Protein AF-A0A7W6P396-F1 (afdb_monomer_lite)

Structure (mmCIF, N/CA/C/O backbone):
data_AF-A0A7W6P396-F1
#
_entry.id   AF-A0A7W6P396-F1
#
loop_
_atom_site.group_PDB
_atom_site.id
_atom_site.type_symbol
_atom_site.label_atom_id
_atom_site.label_alt_id
_atom_site.label_comp_id
_atom_site.label_asym_id
_atom_site.label_entity_id
_atom_site.label_seq_id
_atom_site.pdbx_PDB_ins_code
_atom_site.Cartn_x
_atom_site.Cartn_y
_atom_site.Cartn_z
_atom_site.occupancy
_atom_site.B_iso_or_equiv
_atom_site.auth_seq_id
_atom_site.auth_comp_id
_atom_site.auth_asym_id
_atom_site.auth_atom_id
_atom_site.pdbx_PDB_model_num
ATOM 1 N N . MET A 1 1 ? -41.615 11.601 38.530 1.00 60.81 1 MET A N 1
ATOM 2 C CA . MET A 1 1 ? -41.179 12.262 37.277 1.00 60.81 1 MET A CA 1
ATOM 3 C C . MET A 1 1 ? -39.813 12.942 37.390 1.00 60.81 1 MET A C 1
ATOM 5 O O . MET A 1 1 ? -39.021 12.777 36.478 1.00 60.81 1 MET A O 1
ATOM 9 N N . ALA A 1 2 ? -39.491 13.661 38.476 1.00 61.78 2 ALA A N 1
ATOM 10 C CA . ALA A 1 2 ? -38.148 14.240 38.666 1.00 61.78 2 ALA A CA 1
ATOM 11 C C . ALA A 1 2 ? -37.049 13.184 38.925 1.00 61.78 2 ALA A C 1
ATOM 13 O O . ALA A 1 2 ? -35.932 13.320 38.443 1.00 61.78 2 ALA A O 1
ATOM 14 N N . GLU A 1 3 ? -37.391 12.104 39.629 1.00 62.44 3 GLU A N 1
ATOM 15 C CA . GLU A 1 3 ? -36.453 11.032 40.001 1.00 62.44 3 GLU A CA 1
ATOM 16 C C . GLU A 1 3 ? -36.028 10.150 38.814 1.00 62.44 3 GLU A C 1
ATOM 18 O O . GLU A 1 3 ? -34.901 9.674 38.753 1.00 62.44 3 GLU A O 1
ATOM 23 N N . GLU A 1 4 ? -36.912 9.977 37.829 1.00 62.38 4 GLU A N 1
ATOM 24 C CA . GLU A 1 4 ? -36.629 9.225 36.601 1.00 62.38 4 GLU A CA 1
ATOM 25 C C . GLU A 1 4 ? -35.675 10.010 35.688 1.00 62.38 4 GLU A C 1
ATOM 27 O O . GLU A 1 4 ? -34.704 9.453 35.183 1.00 62.38 4 GLU A O 1
ATOM 32 N N . LYS A 1 5 ? -35.859 11.338 35.612 1.00 61.81 5 LYS A N 1
ATOM 33 C CA . LYS A 1 5 ? -34.943 12.249 34.916 1.00 61.81 5 LYS A CA 1
ATOM 34 C C . LYS A 1 5 ? -33.531 12.264 35.510 1.00 61.81 5 LYS A C 1
ATOM 36 O O . LYS A 1 5 ? -32.580 12.246 34.739 1.00 61.81 5 LYS A O 1
ATOM 41 N N . ASP A 1 6 ? -33.389 12.272 36.838 1.00 64.75 6 ASP A N 1
ATOM 42 C CA . ASP A 1 6 ? -32.073 12.213 37.510 1.00 64.75 6 ASP A CA 1
ATOM 43 C C . ASP A 1 6 ? -31.365 10.878 37.240 1.00 64.75 6 ASP A C 1
ATOM 45 O O . ASP A 1 6 ? -30.155 10.824 37.021 1.00 64.75 6 ASP A O 1
ATOM 49 N N . LYS A 1 7 ? -32.133 9.784 37.191 1.00 63.47 7 LYS A N 1
ATOM 50 C CA . LYS A 1 7 ? -31.614 8.449 36.882 1.00 63.47 7 LYS A CA 1
ATOM 51 C C . LYS A 1 7 ? -31.134 8.333 35.439 1.00 63.47 7 LYS A C 1
ATOM 53 O O . LYS A 1 7 ? -30.123 7.679 35.185 1.00 63.47 7 LYS A O 1
ATOM 58 N N . ASP A 1 8 ? -31.847 8.954 34.506 1.00 63.31 8 ASP A N 1
ATOM 59 C CA . ASP A 1 8 ? -31.461 8.984 33.097 1.00 63.31 8 ASP A CA 1
ATOM 60 C C . ASP A 1 8 ? -30.288 9.938 32.853 1.00 63.31 8 ASP A C 1
ATOM 62 O O . ASP A 1 8 ? -29.375 9.591 32.110 1.00 63.31 8 ASP A O 1
ATOM 66 N N . GLU A 1 9 ? -30.223 11.072 33.553 1.00 63.03 9 GLU A N 1
ATOM 67 C CA . GLU A 1 9 ? -29.064 11.970 33.535 1.00 63.03 9 GLU A CA 1
ATOM 68 C C . GLU A 1 9 ? -27.806 11.280 34.086 1.00 63.03 9 GLU A C 1
ATOM 70 O O . GLU A 1 9 ? -26.764 11.276 33.426 1.00 63.03 9 GLU A O 1
ATOM 75 N N . LYS A 1 10 ? -27.909 10.580 35.224 1.00 58.81 10 LYS A N 1
ATOM 76 C CA . LYS A 1 10 ? -26.800 9.783 35.771 1.00 58.81 10 LYS A CA 1
ATOM 77 C C . LYS A 1 10 ? -26.408 8.618 34.869 1.00 58.81 10 LYS A C 1
ATOM 79 O O . LYS A 1 10 ? -25.218 8.411 34.672 1.00 58.81 10 LYS A O 1
ATOM 84 N N . ARG A 1 11 ? -27.359 7.910 34.244 1.00 62.97 11 ARG A N 1
ATOM 85 C CA . ARG A 1 11 ? -27.049 6.856 33.251 1.00 62.97 11 ARG A CA 1
ATOM 86 C C . ARG A 1 11 ? -26.370 7.393 31.989 1.00 62.97 11 ARG A C 1
ATOM 88 O O . ARG A 1 11 ? -25.621 6.658 31.346 1.00 62.97 11 ARG A O 1
ATOM 95 N N . VAL A 1 12 ? -26.634 8.643 31.609 1.00 58.38 12 VAL A N 1
ATOM 96 C CA . VAL A 1 12 ? -25.978 9.305 30.472 1.00 58.38 12 VAL A CA 1
ATOM 97 C C . VAL A 1 12 ? -24.543 9.708 30.820 1.00 58.38 12 VAL A C 1
ATOM 99 O O . VAL A 1 12 ? -23.667 9.545 29.968 1.00 58.38 12 VAL A O 1
ATOM 102 N N . TYR A 1 13 ? -24.288 10.166 32.050 1.00 56.03 13 TYR A N 1
ATOM 103 C CA . TYR A 1 13 ? -22.938 10.480 32.536 1.00 56.03 13 TYR A CA 1
ATOM 104 C C . TYR A 1 13 ? -22.083 9.225 32.789 1.00 56.03 13 TYR A C 1
ATOM 106 O O . TYR A 1 13 ? -20.954 9.174 32.311 1.00 56.03 13 TYR A O 1
ATOM 114 N N . ASP A 1 14 ? -22.648 8.173 33.388 1.00 59.91 14 ASP A N 1
ATOM 115 C CA . ASP A 1 14 ? -21.979 6.885 33.674 1.00 59.91 14 ASP A CA 1
ATOM 116 C C . ASP A 1 14 ? -21.492 6.176 32.384 1.00 59.91 14 ASP A C 1
ATOM 118 O O . ASP A 1 14 ? -20.492 5.469 32.357 1.00 59.91 14 ASP A O 1
ATOM 122 N N . ARG A 1 15 ? -22.130 6.452 31.233 1.00 58.53 15 ARG A N 1
ATOM 123 C CA . ARG A 1 15 ? -21.720 5.946 29.902 1.00 58.53 15 ARG A CA 1
ATOM 124 C C . ARG A 1 15 ? -20.518 6.697 29.285 1.00 58.53 15 ARG A C 1
ATOM 126 O O . ARG A 1 15 ? -20.131 6.424 28.143 1.00 58.53 15 ARG A O 1
ATOM 133 N N . TYR A 1 16 ? -19.964 7.716 29.941 1.00 58.94 16 TYR A N 1
ATOM 134 C CA . TYR A 1 16 ? -18.699 8.357 29.538 1.00 58.94 16 TYR A CA 1
ATOM 135 C C . TYR A 1 16 ? -17.507 7.908 30.384 1.00 58.94 16 TYR A C 1
ATOM 137 O O . TYR A 1 16 ? -16.377 8.159 29.968 1.00 58.94 16 TYR A O 1
ATOM 145 N N . ASP A 1 17 ? -17.745 7.171 31.467 1.00 62.25 17 ASP A N 1
ATOM 146 C CA . ASP A 1 17 ? -16.704 6.548 32.274 1.00 62.25 17 ASP A CA 1
ATOM 147 C C . ASP A 1 17 ? -16.318 5.199 31.656 1.00 62.25 17 ASP A C 1
ATOM 149 O O . ASP A 1 17 ? -16.471 4.137 32.254 1.00 62.25 17 ASP A O 1
ATOM 153 N N . LEU A 1 18 ? -15.823 5.229 30.410 1.00 62.38 18 LEU A N 1
ATOM 154 C CA . LEU A 1 18 ? -15.067 4.085 29.907 1.00 62.38 18 LEU A CA 1
ATOM 155 C C . LEU A 1 18 ? -13.888 3.903 30.850 1.00 62.38 18 LEU A C 1
ATOM 157 O O . LEU A 1 18 ? -13.085 4.825 31.038 1.00 62.38 18 LEU A O 1
ATOM 161 N N . THR A 1 19 ? -13.758 2.710 31.418 1.00 71.44 19 THR A N 1
ATOM 162 C CA . THR A 1 19 ? -12.519 2.385 32.114 1.00 71.44 19 THR A CA 1
ATOM 163 C C . THR A 1 19 ? -11.363 2.563 31.113 1.00 71.44 19 THR A C 1
ATOM 165 O O . THR A 1 19 ? -11.531 2.282 29.920 1.00 71.44 19 THR A O 1
ATOM 168 N N . PRO A 1 20 ? -10.180 3.054 31.531 1.00 73.75 20 PRO A N 1
ATOM 169 C CA . PRO A 1 20 ? -9.050 3.269 30.615 1.00 73.75 20 PRO A CA 1
ATOM 170 C C . PRO A 1 20 ? -8.695 2.011 29.801 1.00 73.75 20 PRO A C 1
ATOM 172 O O . PRO A 1 20 ? -8.155 2.099 28.698 1.00 73.75 20 PRO A O 1
ATOM 175 N N . GLU A 1 21 ? -9.056 0.841 30.325 1.00 74.12 21 GLU A N 1
ATOM 176 C CA . GLU A 1 21 ? -8.933 -0.460 29.682 1.00 74.12 21 GLU A CA 1
ATOM 177 C C . GLU A 1 21 ? -9.923 -0.681 28.526 1.00 74.12 21 GLU A C 1
ATOM 179 O O . GLU A 1 21 ? -9.505 -1.089 27.440 1.00 74.12 21 GLU A O 1
ATOM 184 N N . GLU A 1 22 ? -11.208 -0.366 28.705 1.00 74.00 22 GLU A N 1
ATOM 185 C CA . GLU A 1 22 ? -12.234 -0.501 27.657 1.00 74.00 22 GLU A CA 1
ATOM 186 C C . GLU A 1 22 ? -11.996 0.466 26.497 1.00 74.00 22 GLU A C 1
ATOM 188 O O . GLU A 1 22 ? -12.136 0.092 25.332 1.00 74.00 22 GLU A O 1
ATOM 193 N N . ALA A 1 23 ? -11.553 1.690 26.798 1.00 72.56 23 ALA A N 1
ATOM 194 C CA . ALA A 1 23 ? -11.137 2.630 25.767 1.00 72.56 23 ALA A CA 1
ATOM 195 C C . ALA A 1 23 ? -9.954 2.067 24.963 1.00 72.56 23 ALA A C 1
ATOM 197 O O . ALA A 1 23 ? -9.963 2.116 23.736 1.00 72.56 23 ALA A O 1
ATOM 198 N N . ARG A 1 24 ? -8.944 1.481 25.618 1.00 77.19 24 ARG A N 1
ATOM 199 C CA . ARG A 1 24 ? -7.769 0.917 24.935 1.00 77.19 24 ARG A CA 1
ATO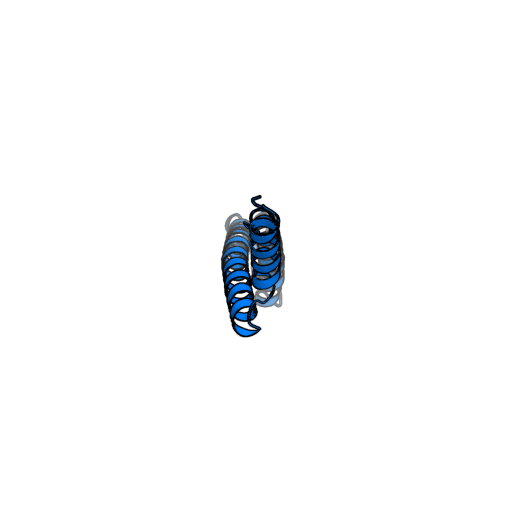M 200 C C . ARG A 1 24 ? -8.132 -0.236 23.997 1.00 77.19 24 ARG A C 1
ATOM 202 O O . ARG A 1 24 ? -7.565 -0.315 22.910 1.00 77.19 24 ARG A O 1
ATOM 209 N N . GLN A 1 25 ? -9.056 -1.108 24.396 1.00 81.19 25 GLN A N 1
ATOM 210 C CA . GLN A 1 25 ? -9.529 -2.213 23.554 1.00 81.19 25 GLN A CA 1
ATOM 211 C C . GLN A 1 25 ? -10.241 -1.713 22.291 1.00 81.19 25 GLN A C 1
ATOM 213 O O . GLN A 1 25 ? -9.913 -2.169 21.198 1.00 81.19 25 GLN A O 1
ATOM 218 N N . ASP A 1 26 ? -11.113 -0.711 22.421 1.00 82.06 26 ASP A N 1
ATOM 219 C CA . ASP A 1 26 ? -11.793 -0.089 21.278 1.00 82.06 26 ASP A CA 1
ATOM 220 C C . ASP A 1 26 ? -10.784 0.492 20.266 1.00 82.06 26 ASP A C 1
ATOM 222 O O . ASP A 1 26 ? -10.863 0.215 19.070 1.00 82.06 26 ASP A O 1
ATOM 226 N N . HIS A 1 27 ? -9.737 1.184 20.739 1.00 85.25 27 HIS A N 1
ATOM 227 C CA . HIS A 1 27 ? -8.675 1.701 19.862 1.00 85.25 27 HIS A CA 1
ATOM 228 C C . HIS A 1 27 ? -7.893 0.584 19.151 1.00 85.25 27 HIS A C 1
ATOM 230 O O . HIS A 1 27 ? -7.500 0.750 17.994 1.00 85.25 27 HIS A O 1
ATOM 236 N N . TRP A 1 28 ? -7.658 -0.556 19.808 1.00 89.19 28 TRP A N 1
ATOM 237 C CA . TRP A 1 28 ? -7.010 -1.708 19.171 1.00 89.19 28 TRP A CA 1
ATOM 238 C C . TRP A 1 28 ? -7.865 -2.300 18.051 1.00 89.19 28 TRP A C 1
ATOM 240 O O . TRP A 1 28 ? -7.332 -2.609 16.981 1.00 89.19 28 TRP A O 1
ATOM 250 N N . ASP A 1 29 ? -9.177 -2.403 18.256 1.00 88.06 29 ASP A N 1
ATOM 251 C CA . ASP A 1 29 ? -10.106 -2.869 17.227 1.00 88.06 29 ASP A CA 1
ATOM 252 C C . ASP A 1 29 ? -10.177 -1.888 16.045 1.00 88.06 29 ASP A C 1
ATOM 254 O O . ASP A 1 29 ? -10.147 -2.317 14.886 1.00 88.06 29 ASP A O 1
ATOM 258 N N . MET A 1 30 ? -10.145 -0.575 16.311 1.00 89.06 30 MET A N 1
ATOM 259 C CA . MET A 1 30 ? -10.029 0.462 15.275 1.00 89.06 30 MET A CA 1
ATOM 260 C C . MET A 1 30 ? -8.735 0.327 14.463 1.00 89.06 30 MET A C 1
ATOM 262 O O . MET A 1 30 ? -8.773 0.322 13.231 1.00 89.06 30 MET A O 1
ATOM 266 N N . LEU A 1 31 ? -7.583 0.196 15.132 1.00 91.88 31 LEU A N 1
ATOM 267 C CA . LEU A 1 31 ? -6.283 0.056 14.469 1.00 91.88 31 LEU A CA 1
ATOM 268 C C . LEU A 1 31 ? -6.218 -1.218 13.628 1.00 91.88 31 LEU A C 1
ATOM 270 O O . LEU A 1 31 ? -5.717 -1.190 12.504 1.00 91.88 31 LEU A O 1
ATOM 274 N N . ARG A 1 32 ? -6.760 -2.328 14.137 1.00 92.88 32 ARG A N 1
ATOM 275 C CA . ARG A 1 32 ? -6.834 -3.590 13.398 1.00 92.88 32 ARG A CA 1
ATOM 276 C C . ARG A 1 32 ? -7.728 -3.465 12.166 1.00 92.88 32 ARG A C 1
ATOM 278 O O . ARG A 1 32 ? -7.329 -3.906 11.089 1.00 92.88 32 ARG A O 1
ATOM 285 N N . PHE A 1 33 ? -8.904 -2.851 12.300 1.00 91.75 33 PHE A N 1
ATOM 286 C CA . PHE A 1 33 ? -9.799 -2.586 11.173 1.00 91.75 33 PHE A CA 1
ATOM 287 C C . PHE A 1 33 ? -9.109 -1.730 10.105 1.00 91.75 33 PHE A C 1
ATOM 289 O O . PHE A 1 33 ? -9.148 -2.060 8.916 1.00 91.75 33 PHE A O 1
ATOM 296 N N . LEU A 1 34 ? -8.412 -0.675 10.525 1.00 93.75 34 LEU A N 1
ATOM 297 C CA . LEU A 1 34 ? -7.686 0.205 9.621 1.00 93.75 34 LEU A CA 1
ATOM 298 C C . LEU A 1 34 ? -6.523 -0.510 8.928 1.00 93.75 34 LEU A C 1
ATOM 300 O O . LEU A 1 34 ? -6.341 -0.345 7.726 1.00 93.75 34 LEU A O 1
ATOM 304 N N . ALA A 1 35 ? -5.777 -1.343 9.656 1.00 95.50 35 ALA A N 1
ATOM 305 C CA . ALA A 1 35 ? -4.667 -2.119 9.112 1.00 95.50 35 ALA A CA 1
ATOM 306 C C . ALA A 1 35 ? -5.128 -3.111 8.035 1.00 95.50 35 ALA A C 1
ATOM 308 O O . ALA A 1 35 ? -4.490 -3.219 6.990 1.00 95.50 35 ALA A O 1
ATOM 309 N N . ILE A 1 36 ? -6.256 -3.797 8.244 1.00 96.44 36 ILE A N 1
ATOM 310 C CA . ILE A 1 36 ? -6.825 -4.717 7.246 1.00 96.44 36 ILE A CA 1
ATOM 311 C C . ILE A 1 36 ? -7.216 -3.955 5.974 1.00 96.44 36 ILE A C 1
ATOM 313 O O . ILE A 1 36 ? -6.858 -4.363 4.870 1.00 96.44 36 ILE A O 1
ATOM 317 N N . ASN A 1 37 ? -7.898 -2.820 6.126 1.00 96.56 37 ASN A N 1
ATOM 318 C CA . ASN A 1 37 ? -8.282 -1.963 5.004 1.00 96.56 37 ASN A CA 1
ATOM 319 C C . ASN A 1 37 ? -7.058 -1.387 4.272 1.00 96.56 37 ASN A C 1
ATOM 321 O O . ASN A 1 37 ? -7.015 -1.379 3.042 1.00 96.56 37 ASN A O 1
ATOM 325 N N . ALA A 1 38 ? -6.026 -0.976 5.011 1.00 97.00 38 ALA A N 1
ATOM 326 C CA . ALA A 1 38 ? -4.764 -0.515 4.445 1.00 97.00 38 ALA A CA 1
ATOM 327 C C . ALA A 1 38 ? -4.095 -1.606 3.606 1.00 97.00 38 ALA A C 1
ATOM 329 O O . ALA A 1 38 ? -3.671 -1.337 2.486 1.00 97.00 38 ALA A O 1
ATOM 330 N N . LEU A 1 39 ? -4.027 -2.839 4.119 1.00 97.94 39 LEU A N 1
ATOM 331 C CA . LEU A 1 39 ? -3.455 -3.977 3.399 1.00 97.94 39 LEU A CA 1
ATOM 332 C C . LEU A 1 39 ? -4.255 -4.319 2.140 1.00 97.94 39 LEU A C 1
ATOM 334 O O . LEU A 1 39 ? -3.657 -4.614 1.107 1.00 97.94 39 LEU A O 1
ATOM 338 N N . PHE A 1 40 ? -5.585 -4.229 2.196 1.00 98.06 40 PHE A N 1
ATOM 339 C CA . PHE A 1 40 ? -6.432 -4.423 1.022 1.00 98.06 40 PHE A CA 1
ATOM 340 C C . PHE A 1 40 ? -6.133 -3.381 -0.065 1.00 98.06 40 PHE A C 1
ATOM 342 O O . PHE A 1 40 ? -5.868 -3.742 -1.213 1.00 98.06 40 PHE A O 1
ATOM 349 N N . GLY A 1 41 ? -6.078 -2.096 0.302 1.00 97.62 41 GLY A N 1
ATOM 350 C CA . GLY A 1 41 ? -5.695 -1.028 -0.624 1.00 97.62 41 GLY A CA 1
ATOM 351 C C . GLY A 1 41 ? -4.271 -1.190 -1.163 1.00 97.62 41 GLY A C 1
ATOM 352 O O . GLY A 1 41 ? -4.052 -1.078 -2.368 1.00 97.62 41 GLY A O 1
ATOM 353 N N . MET A 1 42 ? -3.307 -1.543 -0.310 1.00 98.44 42 MET A N 1
ATOM 354 C CA . MET A 1 42 ? -1.937 -1.843 -0.738 1.00 98.44 42 MET A CA 1
ATOM 355 C C . MET A 1 42 ? -1.894 -2.983 -1.757 1.00 98.44 42 MET A C 1
ATOM 357 O O . MET A 1 42 ? -1.200 -2.864 -2.765 1.00 98.44 42 MET A O 1
ATOM 361 N N . GLY A 1 43 ? -2.674 -4.047 -1.547 1.00 98.44 43 GLY A N 1
ATOM 362 C CA . GLY A 1 43 ? -2.802 -5.155 -2.492 1.00 98.44 43 GLY A CA 1
ATOM 363 C C . GLY A 1 43 ? -3.271 -4.699 -3.875 1.00 98.44 43 GLY A C 1
ATOM 364 O O . GLY A 1 43 ? -2.677 -5.089 -4.878 1.00 98.44 43 GLY A O 1
ATOM 365 N N . ILE A 1 44 ? -4.263 -3.805 -3.937 1.00 98.19 44 ILE A N 1
ATOM 366 C CA . ILE A 1 44 ? -4.727 -3.209 -5.201 1.00 98.19 44 ILE A CA 1
ATOM 367 C C . ILE A 1 44 ? -3.591 -2.439 -5.888 1.00 98.19 44 ILE A C 1
ATOM 369 O O . ILE A 1 44 ? -3.342 -2.638 -7.077 1.00 98.19 44 ILE A O 1
ATOM 373 N N . GLY A 1 45 ? -2.864 -1.599 -5.145 1.00 98.25 45 GLY A N 1
ATOM 374 C CA . GLY A 1 45 ? -1.731 -0.842 -5.687 1.00 98.25 45 GLY A CA 1
ATOM 375 C C . GLY A 1 45 ? -0.598 -1.738 -6.203 1.00 98.25 45 GLY A C 1
ATOM 376 O O . GLY A 1 45 ? -0.032 -1.464 -7.261 1.00 98.25 45 GLY A O 1
ATOM 377 N N . VAL A 1 46 ? -0.308 -2.844 -5.510 1.00 98.38 46 VAL A N 1
ATOM 378 C CA . VAL A 1 46 ? 0.671 -3.854 -5.946 1.00 98.38 46 VAL A CA 1
ATOM 379 C C . VAL A 1 46 ? 0.219 -4.545 -7.231 1.00 98.38 46 VAL A C 1
ATOM 381 O O . VAL A 1 46 ? 1.015 -4.673 -8.159 1.00 98.38 46 VAL A O 1
ATOM 384 N N . VAL A 1 47 ? -1.048 -4.959 -7.323 1.00 98.38 47 VAL A N 1
ATOM 385 C CA . VAL A 1 47 ? -1.601 -5.583 -8.538 1.00 98.38 47 VAL A CA 1
ATOM 386 C C . VAL A 1 47 ? -1.546 -4.617 -9.721 1.00 98.38 47 VAL A C 1
ATOM 388 O O . VAL A 1 47 ? -1.176 -5.018 -10.826 1.00 98.38 47 VAL A O 1
ATOM 391 N N . LEU A 1 48 ? -1.845 -3.336 -9.499 1.00 97.88 48 LEU A N 1
ATOM 392 C CA . LEU A 1 48 ? -1.724 -2.311 -10.531 1.00 97.88 48 LEU A CA 1
ATOM 393 C C . LEU A 1 48 ? -0.270 -2.135 -10.988 1.00 97.88 48 LEU A C 1
ATOM 395 O O . LEU A 1 48 ? -0.005 -2.170 -12.187 1.00 97.88 48 LEU A O 1
ATOM 399 N N . ALA A 1 49 ? 0.677 -1.995 -10.056 1.00 97.50 49 ALA A N 1
ATOM 400 C CA . ALA A 1 49 ? 2.101 -1.881 -10.374 1.00 97.50 49 ALA A CA 1
ATOM 401 C C . ALA A 1 49 ? 2.616 -3.106 -11.152 1.00 97.50 49 ALA A C 1
ATOM 403 O O . ALA A 1 49 ? 3.316 -2.961 -12.154 1.00 97.50 49 ALA A O 1
ATOM 404 N N . ALA A 1 50 ? 2.212 -4.312 -10.743 1.00 97.44 50 ALA A N 1
ATOM 405 C CA . ALA A 1 50 ? 2.528 -5.543 -11.459 1.00 97.44 50 ALA A CA 1
ATOM 406 C C . ALA A 1 50 ? 1.919 -5.557 -12.867 1.00 97.44 50 ALA A C 1
ATOM 408 O O . ALA A 1 50 ? 2.591 -5.959 -13.810 1.00 97.44 50 ALA A O 1
ATOM 409 N N . SER A 1 51 ? 0.688 -5.065 -13.029 1.00 97.88 51 SER A N 1
ATOM 410 C CA . SER A 1 51 ? 0.028 -4.963 -14.336 1.00 97.88 51 SER A CA 1
ATOM 411 C C . SER A 1 51 ? 0.763 -3.996 -15.268 1.00 97.88 51 SER A C 1
ATOM 413 O O . SER A 1 51 ? 0.971 -4.319 -16.434 1.00 97.88 51 SER A O 1
ATOM 415 N N . LEU A 1 52 ? 1.222 -2.845 -14.757 1.00 96.81 52 LEU A N 1
ATOM 416 C CA . LEU A 1 52 ? 2.021 -1.881 -15.526 1.00 96.81 52 LEU A CA 1
ATOM 417 C C . LEU A 1 52 ? 3.302 -2.510 -16.087 1.00 96.81 52 LEU A C 1
ATOM 419 O O . LEU A 1 52 ? 3.652 -2.268 -17.241 1.00 96.81 52 LEU A O 1
ATOM 423 N N . LEU A 1 53 ? 3.977 -3.330 -15.278 1.00 96.19 53 LEU A N 1
ATOM 424 C CA . LEU A 1 53 ? 5.169 -4.062 -15.700 1.00 96.19 53 LEU A CA 1
ATOM 425 C C . LEU A 1 53 ? 4.830 -5.209 -16.654 1.00 96.19 53 LEU A C 1
ATOM 427 O O . LEU A 1 53 ? 5.486 -5.365 -17.675 1.00 96.19 53 LEU A O 1
ATOM 431 N N . PHE A 1 54 ? 3.799 -5.995 -16.351 1.00 96.31 54 PHE A N 1
ATOM 432 C CA . PHE A 1 54 ? 3.420 -7.155 -17.154 1.00 96.31 54 PHE A CA 1
ATOM 433 C C . PHE A 1 54 ? 3.031 -6.770 -18.585 1.00 96.31 54 PHE A C 1
ATOM 435 O O . PHE A 1 54 ? 3.437 -7.435 -19.533 1.00 96.31 54 PHE A O 1
ATOM 442 N N . PHE A 1 55 ? 2.292 -5.672 -18.750 1.00 97.00 55 PHE A N 1
ATOM 443 C CA . PHE A 1 55 ? 1.927 -5.143 -20.065 1.00 97.00 55 PHE A CA 1
ATOM 444 C C . PHE A 1 55 ? 3.017 -4.266 -20.704 1.00 97.00 55 PHE A C 1
ATOM 446 O O . PHE A 1 55 ? 2.785 -3.709 -21.774 1.00 97.00 55 PHE A O 1
ATOM 453 N N . ASP A 1 56 ? 4.179 -4.126 -20.055 1.00 94.31 56 ASP A N 1
ATOM 454 C CA . ASP A 1 56 ? 5.294 -3.258 -20.456 1.00 94.31 56 ASP A CA 1
ATOM 455 C C . ASP A 1 56 ? 4.838 -1.849 -20.881 1.00 94.31 56 ASP A C 1
ATOM 457 O O . ASP A 1 56 ? 5.259 -1.298 -21.903 1.00 94.31 56 ASP A O 1
ATOM 461 N N . ILE A 1 57 ? 3.927 -1.256 -20.101 1.00 94.50 57 ILE A N 1
ATOM 462 C CA . ILE A 1 57 ? 3.326 0.038 -20.436 1.00 94.50 57 ILE A CA 1
ATOM 463 C C . ILE A 1 57 ? 4.428 1.094 -20.466 1.00 94.50 57 ILE A C 1
ATOM 465 O O . ILE A 1 57 ? 5.117 1.312 -19.474 1.00 94.50 57 ILE A O 1
ATOM 469 N N . GLY A 1 58 ? 4.615 1.741 -21.619 1.00 91.19 58 GLY A N 1
ATOM 470 C CA . GLY A 1 58 ? 5.680 2.729 -21.806 1.00 91.19 58 GLY A CA 1
ATOM 471 C C . GLY A 1 58 ? 7.097 2.154 -21.683 1.00 91.19 58 GLY A C 1
ATOM 472 O O . GLY A 1 58 ? 8.021 2.909 -21.397 1.00 91.19 58 GLY A O 1
ATOM 473 N N . GLY A 1 59 ? 7.278 0.839 -21.856 1.00 93.56 59 GLY A N 1
ATOM 474 C CA . GLY A 1 59 ? 8.583 0.188 -21.726 1.00 93.56 59 GLY A CA 1
ATOM 475 C C . GLY A 1 59 ? 9.052 0.020 -20.277 1.00 93.56 59 GLY A C 1
ATOM 476 O O . GLY A 1 59 ? 10.247 -0.171 -20.043 1.00 93.56 59 GLY A O 1
ATOM 477 N N . LEU A 1 60 ? 8.155 0.138 -19.288 1.00 94.38 60 LEU A N 1
ATOM 478 C CA . LEU A 1 60 ? 8.502 0.098 -17.864 1.00 94.38 60 LEU A CA 1
ATOM 479 C C . LEU A 1 60 ? 9.244 -1.176 -17.449 1.00 94.38 60 LEU A C 1
ATOM 481 O O . LEU A 1 60 ? 10.212 -1.083 -16.697 1.00 94.38 60 LEU A O 1
ATOM 485 N N . TRP A 1 61 ? 8.838 -2.349 -17.934 1.00 94.38 61 TRP A N 1
ATOM 486 C CA . TRP A 1 61 ? 9.543 -3.599 -17.650 1.00 94.38 61 TRP A CA 1
ATOM 487 C C . TRP A 1 61 ? 10.936 -3.591 -18.272 1.00 94.38 61 TRP A C 1
ATOM 489 O O . TRP A 1 61 ? 11.928 -3.888 -17.602 1.00 94.38 61 TRP A O 1
ATOM 499 N N . THR A 1 62 ? 11.025 -3.167 -19.531 1.00 94.50 62 THR A N 1
ATOM 500 C CA . THR A 1 62 ? 12.297 -3.063 -20.253 1.00 94.50 62 THR A CA 1
ATOM 501 C C . THR A 1 62 ? 13.270 -2.103 -19.553 1.00 94.50 62 THR A C 1
ATOM 503 O O . THR A 1 62 ? 14.455 -2.414 -19.386 1.00 94.50 62 THR A O 1
ATOM 506 N N . HIS A 1 63 ? 12.779 -0.955 -19.081 1.00 94.31 63 HIS A N 1
ATOM 507 C CA . HIS A 1 63 ? 13.556 0.011 -18.306 1.00 94.31 63 HIS A CA 1
ATOM 508 C C . HIS A 1 63 ? 13.959 -0.532 -16.936 1.00 94.31 63 HIS A C 1
ATOM 510 O O . HIS A 1 63 ? 15.106 -0.348 -16.526 1.00 94.31 63 HIS A O 1
ATOM 516 N N . LEU A 1 64 ? 13.051 -1.231 -16.251 1.00 94.50 64 LEU A N 1
ATOM 517 C CA . LEU A 1 64 ? 13.301 -1.811 -14.937 1.00 94.50 64 LEU A CA 1
ATOM 518 C C . LEU A 1 64 ? 14.443 -2.831 -14.985 1.00 94.50 64 LEU A C 1
ATOM 520 O O . LEU A 1 64 ? 15.368 -2.744 -14.183 1.00 94.50 64 LEU A O 1
ATOM 524 N N . VAL A 1 65 ? 14.417 -3.758 -15.947 1.00 94.81 65 VAL A N 1
ATOM 525 C CA . VAL A 1 65 ? 15.436 -4.816 -16.086 1.00 94.81 65 VAL A CA 1
ATOM 526 C C . VAL A 1 65 ? 16.798 -4.252 -16.504 1.00 94.81 65 VAL A C 1
ATOM 528 O O . VAL A 1 65 ? 17.834 -4.806 -16.143 1.00 94.81 65 VAL A O 1
ATOM 531 N N . ARG A 1 66 ? 16.821 -3.137 -17.246 1.00 95.06 66 ARG A N 1
ATOM 532 C CA . ARG A 1 66 ? 18.064 -2.482 -17.686 1.00 95.06 66 ARG A CA 1
ATOM 533 C C . ARG A 1 66 ? 18.619 -1.473 -16.677 1.00 95.06 66 ARG A C 1
ATOM 535 O O . ARG A 1 66 ? 19.726 -0.968 -16.867 1.00 95.06 66 ARG A O 1
ATOM 542 N N . ALA A 1 67 ? 17.872 -1.159 -15.622 1.00 93.75 67 ALA A N 1
ATOM 543 C CA . ALA A 1 67 ? 18.308 -0.227 -14.597 1.00 93.75 67 ALA A CA 1
ATOM 544 C C . ALA A 1 67 ? 19.556 -0.749 -13.872 1.00 93.75 67 ALA A C 1
ATOM 546 O O . ALA A 1 67 ? 19.709 -1.941 -13.618 1.00 93.75 67 ALA A O 1
ATOM 547 N N . ARG A 1 68 ? 20.432 0.171 -13.454 1.00 94.94 68 ARG A N 1
ATOM 548 C CA . ARG A 1 68 ? 21.615 -0.163 -12.643 1.00 94.94 68 ARG A CA 1
ATOM 549 C C . ARG A 1 68 ? 21.241 -0.803 -11.297 1.00 94.94 68 ARG A C 1
ATOM 551 O O . ARG A 1 68 ? 21.994 -1.618 -10.774 1.00 94.94 68 ARG A O 1
ATOM 558 N N . HIS A 1 69 ? 20.086 -0.425 -10.744 1.00 95.06 69 HIS A N 1
ATOM 559 C CA . HIS A 1 69 ? 19.560 -0.916 -9.469 1.00 95.06 69 HIS A CA 1
ATOM 560 C C . HIS A 1 69 ? 18.080 -1.319 -9.612 1.00 95.06 69 HIS A C 1
ATOM 562 O O . HIS A 1 69 ? 17.202 -0.597 -9.136 1.00 95.06 69 HIS A O 1
ATOM 568 N N . PRO A 1 70 ? 17.783 -2.469 -10.247 1.00 92.75 70 PRO A N 1
ATOM 569 C CA . PRO A 1 70 ? 16.414 -2.866 -10.592 1.00 92.75 70 PRO A CA 1
ATOM 570 C C . PRO A 1 70 ? 15.515 -3.020 -9.357 1.00 92.75 70 PRO A C 1
ATOM 572 O O . PRO A 1 70 ? 14.353 -2.626 -9.383 1.00 92.75 70 PRO A O 1
ATOM 575 N N . PHE A 1 71 ? 16.064 -3.506 -8.239 1.00 95.38 71 PHE A N 1
ATOM 576 C CA . PHE A 1 71 ? 15.329 -3.636 -6.977 1.00 95.38 71 PHE A CA 1
ATOM 577 C C . PHE A 1 71 ? 14.873 -2.289 -6.408 1.00 95.38 71 PHE A C 1
ATOM 579 O O . PHE A 1 71 ? 13.744 -2.171 -5.942 1.00 95.38 71 PHE A O 1
ATOM 586 N N . VAL A 1 72 ? 15.729 -1.265 -6.466 1.00 95.62 72 VAL A N 1
ATOM 587 C CA . VAL A 1 72 ? 15.393 0.077 -5.964 1.00 95.62 72 VAL A CA 1
ATOM 588 C C . VAL A 1 72 ? 14.319 0.706 -6.845 1.00 95.62 72 VAL A C 1
ATOM 590 O O . VAL A 1 72 ? 13.347 1.250 -6.333 1.00 95.62 72 VAL A O 1
ATOM 593 N N . SER A 1 73 ? 14.451 0.577 -8.166 1.00 95.12 73 SER A N 1
ATOM 594 C CA . SER A 1 73 ? 13.440 1.039 -9.120 1.00 95.12 73 SER A CA 1
ATOM 595 C C . SER A 1 73 ? 12.091 0.339 -8.925 1.00 95.12 73 SER A C 1
ATOM 597 O O . SER A 1 73 ? 11.056 0.998 -8.958 1.00 95.12 73 SER A O 1
ATOM 599 N N . ALA A 1 74 ? 12.089 -0.970 -8.653 1.00 95.88 74 ALA A N 1
ATOM 600 C CA . ALA A 1 74 ? 10.866 -1.704 -8.344 1.00 95.88 74 ALA A CA 1
ATOM 601 C C . ALA A 1 74 ? 10.240 -1.190 -7.041 1.00 95.88 74 ALA A C 1
ATOM 603 O O . ALA A 1 74 ? 9.050 -0.893 -7.008 1.00 95.88 74 ALA A O 1
ATOM 604 N N . LEU A 1 75 ? 11.035 -1.000 -5.985 1.00 97.38 75 LEU A N 1
ATOM 605 C CA . LEU A 1 75 ? 10.542 -0.463 -4.717 1.00 97.38 75 LEU A CA 1
ATOM 606 C C . LEU A 1 75 ? 9.908 0.925 -4.899 1.00 97.38 75 LEU A C 1
ATOM 608 O O . LEU A 1 75 ? 8.816 1.173 -4.396 1.00 97.38 75 LEU A O 1
ATOM 612 N N . LEU A 1 76 ? 10.555 1.798 -5.675 1.00 96.31 76 LEU A N 1
ATOM 613 C CA . LEU A 1 76 ? 10.052 3.134 -6.005 1.00 96.31 76 LEU A CA 1
ATOM 614 C C . LEU A 1 76 ? 8.759 3.118 -6.824 1.00 96.31 76 LEU A C 1
ATOM 616 O O . LEU A 1 76 ? 8.023 4.095 -6.781 1.00 96.31 76 LEU A O 1
ATOM 620 N N . LEU A 1 77 ? 8.467 2.044 -7.557 1.00 96.19 77 LEU A N 1
ATOM 621 C CA . LEU A 1 77 ? 7.194 1.889 -8.258 1.00 96.19 77 LEU A CA 1
ATOM 622 C C . LEU A 1 77 ? 6.117 1.323 -7.325 1.00 96.19 77 LEU A C 1
ATOM 624 O O . LEU A 1 77 ? 5.044 1.903 -7.185 1.00 96.19 77 LEU A O 1
ATOM 628 N N . PHE A 1 78 ? 6.403 0.193 -6.678 1.00 98.06 78 PHE A N 1
ATOM 629 C CA . PHE A 1 78 ? 5.412 -0.556 -5.908 1.00 98.06 78 PHE A CA 1
ATOM 630 C C . PHE A 1 78 ? 5.017 0.143 -4.608 1.00 98.06 78 PHE A C 1
ATOM 632 O O . PHE A 1 78 ? 3.832 0.196 -4.292 1.00 98.06 78 PHE A O 1
ATOM 639 N N . VAL A 1 79 ? 5.976 0.689 -3.854 1.00 98.12 79 VAL A N 1
ATOM 640 C CA . VAL A 1 79 ? 5.708 1.269 -2.528 1.00 98.12 79 VAL A CA 1
ATOM 641 C C . VAL A 1 79 ? 4.769 2.476 -2.592 1.00 98.12 79 VAL A C 1
ATOM 643 O O . VAL A 1 79 ? 3.740 2.432 -1.921 1.00 98.12 79 VAL A O 1
ATOM 646 N N . PRO A 1 80 ? 5.033 3.540 -3.374 1.00 97.81 80 PRO A N 1
ATOM 647 C CA . PRO A 1 80 ? 4.133 4.691 -3.398 1.00 97.81 80 PRO A CA 1
ATOM 648 C C . PRO A 1 80 ? 2.763 4.364 -4.001 1.00 97.81 80 PRO A C 1
ATOM 650 O O . PRO A 1 80 ? 1.766 4.914 -3.537 1.00 97.81 80 PRO A O 1
ATOM 653 N N . LEU A 1 81 ? 2.675 3.450 -4.976 1.00 97.62 81 LEU A N 1
ATOM 654 C CA . LEU A 1 81 ? 1.383 2.981 -5.492 1.00 97.62 81 LEU A CA 1
ATOM 655 C C . LEU A 1 81 ? 0.602 2.227 -4.413 1.00 97.62 81 LEU A C 1
ATOM 657 O O . LEU A 1 81 ? -0.554 2.557 -4.156 1.00 97.62 81 LEU A O 1
ATOM 661 N N . ALA A 1 82 ? 1.233 1.261 -3.743 1.00 98.38 82 ALA A N 1
ATOM 662 C CA . ALA A 1 82 ? 0.616 0.525 -2.644 1.00 98.38 82 ALA A CA 1
ATOM 663 C C . ALA A 1 82 ? 0.140 1.477 -1.538 1.00 98.38 82 ALA A C 1
ATOM 665 O O . ALA A 1 82 ? -1.008 1.391 -1.108 1.00 98.38 82 ALA A O 1
ATOM 666 N N . LEU A 1 83 ? 0.981 2.429 -1.123 1.00 98.12 83 LEU A N 1
ATOM 667 C CA . LEU A 1 83 ? 0.623 3.416 -0.105 1.00 98.12 83 LEU A CA 1
ATOM 668 C C . LEU A 1 83 ? -0.537 4.310 -0.549 1.00 98.12 83 LEU A C 1
ATOM 670 O O . LEU A 1 83 ? -1.448 4.531 0.240 1.00 98.12 83 LEU A O 1
ATOM 674 N N . THR A 1 84 ? -0.557 4.763 -1.804 1.00 98.00 84 THR A N 1
ATOM 675 C CA . THR A 1 84 ? -1.635 5.613 -2.338 1.00 98.00 84 THR A CA 1
ATOM 676 C C . THR A 1 84 ? -2.990 4.907 -2.264 1.00 98.00 84 THR A C 1
ATOM 678 O O . THR A 1 84 ? -3.941 5.449 -1.701 1.00 98.00 84 THR A O 1
ATOM 681 N N . PHE A 1 85 ? -3.087 3.676 -2.777 1.00 98.00 85 PHE A N 1
ATOM 682 C CA . PHE A 1 85 ? -4.337 2.910 -2.712 1.00 98.00 85 PHE A CA 1
ATOM 683 C C . PHE A 1 85 ? -4.676 2.484 -1.279 1.00 98.00 85 PHE A C 1
ATOM 685 O O . PHE A 1 85 ? -5.842 2.530 -0.889 1.00 98.00 85 PHE A O 1
ATOM 692 N N . GLY A 1 86 ? -3.669 2.150 -0.466 1.00 97.38 86 GLY A N 1
ATOM 693 C CA . GLY A 1 86 ? -3.820 1.931 0.972 1.00 97.38 86 GLY A CA 1
ATOM 694 C C . GLY A 1 86 ? -4.495 3.117 1.661 1.00 97.38 86 GLY A C 1
ATOM 695 O O . GLY A 1 86 ? -5.496 2.932 2.348 1.00 97.38 86 GLY A O 1
ATOM 696 N N . SER A 1 87 ? -4.017 4.341 1.417 1.00 96.88 87 SER A N 1
ATOM 697 C CA . SER A 1 87 ? -4.586 5.572 1.979 1.00 96.88 87 SER A CA 1
ATOM 698 C C . SER A 1 87 ? -6.030 5.819 1.547 1.00 96.88 87 SER A C 1
ATOM 700 O O . SER A 1 87 ? -6.840 6.232 2.374 1.00 96.88 87 SER A O 1
ATOM 702 N N . VAL A 1 88 ? -6.382 5.545 0.287 1.00 97.75 88 VAL A N 1
ATOM 703 C CA . VAL A 1 88 ? -7.760 5.712 -0.211 1.00 97.75 88 VAL A CA 1
ATOM 704 C C . VAL A 1 88 ? -8.727 4.759 0.497 1.00 97.75 88 VAL A C 1
ATOM 706 O O . VAL A 1 88 ? -9.789 5.182 0.964 1.00 97.75 88 VAL A O 1
ATOM 709 N N . VAL A 1 89 ? -8.361 3.479 0.619 1.00 97.31 89 VAL A N 1
ATOM 710 C CA . VAL A 1 89 ? -9.211 2.479 1.285 1.00 97.31 89 VAL A CA 1
ATOM 711 C C . VAL A 1 89 ? -9.324 2.773 2.781 1.00 97.31 89 VAL A C 1
ATOM 713 O O . VAL A 1 89 ? -10.423 2.745 3.323 1.00 97.31 89 VAL A O 1
ATOM 716 N N . VAL A 1 90 ? -8.222 3.144 3.436 1.00 96.88 90 VAL A N 1
ATOM 717 C CA . VAL A 1 90 ? -8.199 3.614 4.833 1.00 96.88 90 VAL A CA 1
ATOM 718 C C . VAL A 1 90 ? -9.118 4.819 5.029 1.00 96.88 90 VAL A C 1
ATOM 720 O O . VAL A 1 90 ? -9.937 4.813 5.943 1.00 96.88 90 VAL A O 1
ATOM 723 N N . GLY A 1 91 ? -9.027 5.837 4.168 1.00 95.62 91 GLY A N 1
ATOM 724 C CA . GLY A 1 91 ? -9.877 7.028 4.249 1.00 95.62 91 GLY A CA 1
ATOM 725 C C . GLY A 1 91 ? -11.360 6.686 4.118 1.00 95.62 91 GLY A C 1
ATOM 726 O O . GLY A 1 91 ? -12.176 7.155 4.908 1.00 95.62 91 GLY A O 1
ATOM 727 N N . THR A 1 92 ? -11.694 5.793 3.186 1.00 95.50 92 THR A N 1
ATOM 728 C CA . THR A 1 92 ? -13.064 5.288 3.011 1.00 95.50 92 THR A CA 1
ATOM 729 C C . THR A 1 92 ? -13.528 4.523 4.248 1.00 95.50 92 THR A C 1
ATOM 731 O O . THR A 1 92 ? -14.617 4.773 4.757 1.00 95.50 92 THR A O 1
ATOM 734 N N . ALA A 1 93 ? -12.679 3.645 4.785 1.00 92.88 93 ALA A N 1
ATOM 735 C CA . ALA A 1 93 ? -12.970 2.858 5.974 1.00 92.88 93 ALA A CA 1
ATOM 736 C C . ALA A 1 93 ? -13.288 3.758 7.178 1.00 92.88 93 ALA A C 1
ATOM 738 O O . ALA A 1 93 ? -14.298 3.540 7.845 1.00 92.88 93 ALA A O 1
ATOM 739 N N . VAL A 1 94 ? -12.493 4.812 7.396 1.00 92.12 94 VAL A N 1
ATOM 740 C CA . VAL A 1 94 ? -12.734 5.819 8.445 1.00 92.12 94 VAL A CA 1
ATOM 741 C C . VAL A 1 94 ? -14.065 6.544 8.232 1.00 92.12 94 VAL A C 1
ATOM 743 O O . VAL A 1 94 ? -14.821 6.698 9.186 1.00 92.12 94 VAL A O 1
ATOM 746 N N . MET A 1 95 ? -14.393 6.947 6.999 1.00 92.12 95 MET A N 1
ATOM 747 C CA . MET A 1 95 ? -15.671 7.610 6.688 1.00 92.12 95 MET A CA 1
ATOM 748 C C . MET A 1 95 ? -16.886 6.704 6.927 1.00 92.12 95 MET A C 1
ATOM 750 O O . MET A 1 95 ? -17.946 7.185 7.321 1.00 92.12 95 MET A O 1
ATOM 754 N N . THR A 1 96 ? -16.742 5.401 6.683 1.00 87.81 96 THR A N 1
ATOM 755 C CA . THR A 1 96 ? -17.819 4.409 6.851 1.00 87.81 96 THR A CA 1
ATOM 756 C C . THR A 1 96 ? -17.886 3.801 8.245 1.00 87.81 96 THR A C 1
ATOM 758 O O . THR A 1 96 ? -18.789 3.013 8.527 1.00 87.81 96 THR A O 1
ATOM 761 N N . MET A 1 97 ? -16.928 4.126 9.115 1.00 83.88 97 MET A N 1
ATOM 762 C CA . MET A 1 97 ? -16.863 3.527 10.433 1.00 83.88 97 MET A CA 1
ATOM 763 C C . MET A 1 97 ? -18.115 3.913 11.233 1.00 83.88 97 MET A C 1
ATOM 765 O O . MET A 1 97 ? -18.394 5.107 11.384 1.00 83.88 97 MET A O 1
ATOM 769 N N . PRO A 1 98 ? -18.879 2.942 11.769 1.00 71.75 98 PRO A N 1
ATOM 770 C CA . PRO A 1 98 ? -20.031 3.241 12.599 1.00 71.75 98 PRO A CA 1
ATOM 771 C C . PRO A 1 98 ? -19.529 3.770 13.941 1.00 71.75 98 PRO A C 1
ATOM 773 O O . PRO A 1 98 ? -19.319 3.020 14.894 1.00 71.75 98 PRO A O 1
ATOM 776 N N . TYR A 1 99 ? -19.316 5.081 14.025 1.00 64.81 99 TYR A N 1
ATOM 777 C CA . TYR A 1 99 ? -19.119 5.730 15.309 1.00 64.81 99 TYR A CA 1
ATOM 778 C C . TYR A 1 99 ? -20.375 5.462 16.133 1.00 64.81 99 TYR A C 1
ATOM 780 O O . TYR A 1 99 ? -21.480 5.789 15.692 1.00 64.81 99 TYR A O 1
ATOM 788 N N . LYS A 1 100 ? -20.224 4.873 17.325 1.00 57.41 100 LYS A N 1
ATOM 789 C CA . LYS A 1 100 ? -21.316 4.794 18.300 1.00 57.41 100 LYS A CA 1
ATOM 790 C C . LYS A 1 100 ? -21.730 6.230 18.615 1.00 57.41 100 LYS A C 1
ATOM 792 O O . LYS A 1 100 ? -21.107 6.905 19.436 1.00 57.41 100 LYS A O 1
ATOM 797 N N . ARG A 1 101 ? -22.729 6.744 17.889 1.00 48.91 101 ARG A N 1
ATOM 798 C CA . ARG A 1 101 ? -23.203 8.113 18.049 1.00 48.91 101 ARG A CA 1
ATOM 799 C C . ARG A 1 101 ? -23.732 8.207 19.469 1.00 48.91 101 ARG A C 1
ATOM 801 O O . ARG A 1 101 ? -24.628 7.469 19.861 1.00 48.91 101 ARG A O 1
ATOM 808 N N . LYS A 1 102 ? -23.168 9.117 20.256 1.00 48.16 102 LYS A N 1
ATOM 809 C CA . LYS A 1 102 ? -23.449 9.254 21.692 1.00 48.16 102 LYS A CA 1
ATOM 810 C C . LYS A 1 102 ? -24.856 9.786 22.020 1.00 48.16 102 LYS A C 1
ATOM 812 O O . LYS A 1 102 ? -25.080 10.258 23.127 1.00 48.16 102 LYS A O 1
ATOM 817 N N . LYS A 1 103 ? -25.787 9.726 21.064 1.00 48.03 103 LYS A N 1
ATOM 818 C CA . LYS A 1 103 ? -27.184 10.151 21.167 1.00 48.03 103 LYS A CA 1
ATOM 819 C C . LYS A 1 103 ? -28.040 9.308 20.221 1.00 48.03 103 LYS A C 1
ATOM 821 O O . LYS A 1 103 ? -28.295 9.716 19.093 1.00 48.03 103 LYS A O 1
ATOM 826 N N . GLU A 1 104 ? -28.458 8.145 20.688 1.00 43.88 104 GLU A N 1
ATOM 827 C CA . GLU A 1 104 ? -29.761 7.599 20.313 1.00 43.88 104 GLU A CA 1
ATOM 828 C C . GLU A 1 104 ? -30.603 7.854 21.574 1.00 43.88 104 GLU A C 1
ATOM 830 O O . GLU A 1 104 ? -30.386 7.208 22.603 1.00 43.88 104 GLU A O 1
ATOM 835 N N . LEU A 1 105 ? -31.351 8.963 21.527 1.00 41.44 105 LEU A N 1
ATOM 836 C CA . LEU A 1 105 ? -32.294 9.445 22.543 1.00 41.44 105 LEU A CA 1
ATOM 837 C C . LEU A 1 105 ? -33.563 8.592 22.524 1.00 41.44 105 LEU A C 1
ATOM 839 O O . LEU A 1 105 ? -33.963 8.203 21.405 1.00 41.44 105 LEU A O 1
#

Secondary structure (DSSP, 8-state):
-HHHHHHHHHHHHHTT---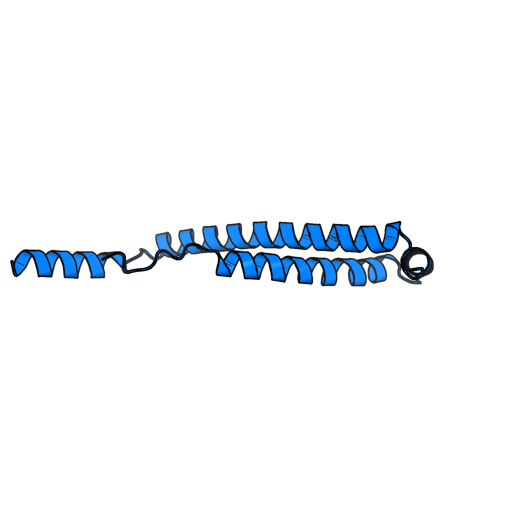HHHHHHHHHHHHHHHHHHHHHHHHHHHHHHHHHHHTTGGGHHHHHHHSSSHHHHHHHHHHHHHHHHHHHHHHHHHHH-----S---

Organism: NCBI:txid485907

Sequence (105 aa):
MAEEKDKDEKRVYDRYDLTPEEARQDHWDMLRFLAINALFGMGIGVVLAASLLFFDIGGLWTHLVRARHPFVSALLLFVPLALTFGSVVVGTAVMTMPYKRKKEL

Radius of gyration: 23.86 Å; chains: 1; bounding box: 63×21×62 Å

Foldseek 3Di:
DVVVVVVVVVVLVVVVPDPPVNVVVVVVVLVVLLVVLLQVQLVVLQVVLVVCLVVCPVVLVVCLVPDPCNPVSSCVRSVVSSRVRSVVSSVVCVVPPPDPPSDPD

pLDDT: mean 84.71, std 16.38, range [41.44, 98.44]

=== Feature glossary ===
Each block in this record encodes a different view of the same protein. In bri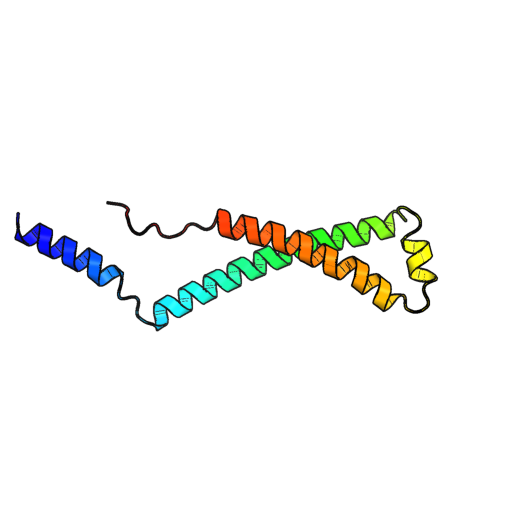ef:

Predicted aligned error. PAE(i, j) answers: if I align the predicted and true structures on residue i, how far off (in Å) do I expect residue j to be? A block-diagonal PAE matrix with low values on the blocks and high values off-diagonal is the signature of a multi-domain protein with confidently predicted domains but uncertain inter-domain orientation.

Contact-map, Ramachandran, and PAE plots. Plot images: a contact map (which residues are close in 3D, as an N×N binary image), a Ramachandran scatter (backbone torsion angles, revealing secondary-structure composition at a glance), and — for AlphaFold structures — a PAE heatmap (pairwise prediction confidence).

Backbone torsions (φ/ψ). φ (phi) and ψ (psi) are the two rotatable backbone dihedrals per residue: φ is the C(i-1)–N–Cα–C torsion, ψ is the N–Cα–C–N(i+1) torsion, both in degrees on (−180°, 180°]. α-helical residues cluster near (−60°, −45°); β-strand residues near (−120°, +130°). A Ramachandran plot is simply a scatter of (φ, ψ) for every residue.

Foldseek 3Di. A 3Di character summarizes, for each residue, the relative orientation of the Cα frame of its nearest spatial neighbor. Because it encodes fold topology rather than chemistry, 3Di alignments detect remote structural similarity that sequence alignment misses.

Radius of gyration, Cα contacts,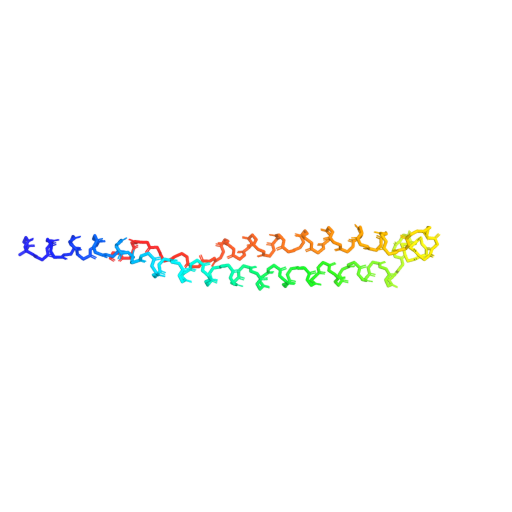 bounding box. Three whole-structure scalars: the radius of gyration (RMS distance of Cα from centroid, in Å), the count of Cα–Cα contacts (pairs closer than 8 Å and separated by more than four residues in sequence — i.e. tertiary, not local, contacts), and the bounding-box dimensions. Together they distinguish compact globular folds from extended fibres or disordered chains.

Sequence. Sequence gives the chain of amino acids in standard one-letter code (A=alanine, C=cysteine, …, Y=tyrosine), read N→C. It is the only feature that is directly encoded by the gene; all structural features are derived from the folded form of this sequence.

mmCIF coordinates. Atomic coordinates in PDBx/mmCIF format — the same representation the Protein Data Bank distributes. Each line of the _atom_site loop places one backbone atom in Cartesian space (units: ångströms, origin: arbitrary).

Secondary structure (3-state, P-SEA). Three-state secondary structure (P-SEA) collapses the eight DSSP classes into helix (a), strand (b), and coil (c). P-SEA assigns these from Cα geometry alone — distances and angles — without requiring backbone oxygens, so it works on any Cα trace.

InterPro / GO / CATH / organism. Functional annotations link the protein to curated databases. InterPro entries identify conserved domains and families by matching the sequence against member-database signatures (Pfam, PROSITE, CDD, …). Gene Ontology (GO) terms describe molecular function, biological process, and ce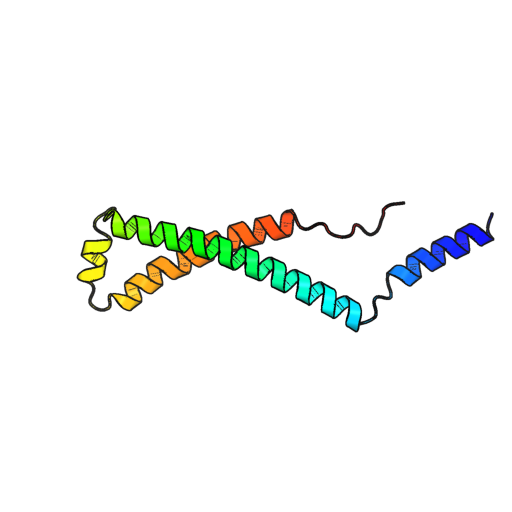llular component in a controlled vocabulary. CATH places the structure in a hierarchical fold classification (Class/Architecture/Topology/Homologous-superfamily). The organis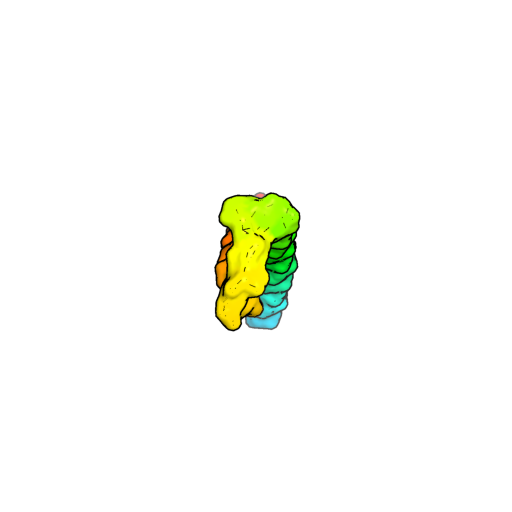m is the source species.

B-factor. B-factor (Debye–Waller factor) reflects atomic displacement in the crystal lattice. It is an experimental observable (units Å²), not a prediction; low values mean the atom is pinned down, high values mean it moves or is heterogeneous across the crystal.

Rendered structure images. Structure images are PyMOL renders from six orthogonal camera directions. Cartoon representation draws helices as coils and strands as arrows; sticks shows the backbone as bonds; surface shows the solvent-excluded envelope. Rainbow coloring maps sequence position to hue (blue→red, N→C); chain coloring assigns a distinct color per polypeptide.

Solvent-accessible surface area. Solvent-accessible surface area (SASA) is the area in Å² traced out by the centre of a 1.4 Å probe sphere (a water molecule) rolled over the protein's van der Waals surface (Shrake–Rupley / Lee–Richards construction). Buried residues have near-zero SASA; fully exposed residues can exceed 200 Å². The total SASA scales roughly with the number of surface residues.

Secondary structure (8-state, DSSP). The SS8 string is DSSP's per-residue secondary-structure call. α-helix (H) means an i→i+4 H-bond ladder; β-strand (E) means the residue participates in a β-sheet; 3₁₀ (G) and π (I) are tighter and wider helices; T/S are turns/bends; '-' is loop.

pLDDT. For AlphaFold models, the B-factor field carries pLDDT — the model's own estimate of local accuracy on a 0–100 scale. Regions with pLDDT<50 should be treated as essentially unmodeled; they often correspond to intrinsically disordered segments.

Nearest PDB structures. Nearest PDB neighbors are the top structural matches found by Foldseek when searching this structure against the entire Protein Data Bank. Each hit reports a TM-score (0 to 1; >0.5 almost always implies the same fold) and an E-value. These are *structural* homologs — they may share no detectable sequence similarity.